Protein AF-A0A3D1RBM3-F1 (afdb_monomer_lite)

Structure (mmCIF, N/CA/C/O backbone):
data_AF-A0A3D1RBM3-F1
#
_entry.id   AF-A0A3D1RBM3-F1
#
loop_
_atom_site.group_PDB
_atom_site.id
_atom_site.type_symbol
_atom_site.label_atom_id
_atom_site.label_alt_id
_atom_site.label_comp_id
_atom_site.label_asym_id
_atom_site.label_entity_id
_atom_site.label_seq_id
_atom_site.pdbx_PDB_ins_code
_atom_site.Cartn_x
_atom_site.Cartn_y
_atom_site.Cartn_z
_atom_site.occupancy
_atom_site.B_iso_or_equiv
_atom_site.auth_seq_id
_atom_site.auth_comp_id
_atom_site.auth_asym_id
_atom_site.auth_atom_id
_atom_site.pdbx_PDB_model_num
ATOM 1 N N . ALA A 1 1 ? 4.180 -3.909 -4.976 1.00 88.06 1 ALA A N 1
ATOM 2 C CA . ALA A 1 1 ? 3.168 -4.778 -5.627 1.00 88.06 1 ALA A CA 1
ATOM 3 C C . ALA A 1 1 ? 3.362 -6.214 -5.142 1.00 88.06 1 ALA A C 1
ATOM 5 O O . ALA A 1 1 ? 4.348 -6.458 -4.461 1.00 88.06 1 ALA A O 1
ATOM 6 N N . ALA A 1 2 ? 2.465 -7.152 -5.448 1.00 93.50 2 ALA A N 1
ATOM 7 C CA . ALA A 1 2 ? 2.703 -8.567 -5.157 1.00 93.50 2 ALA A CA 1
ATOM 8 C C . ALA A 1 2 ? 2.158 -9.461 -6.275 1.00 93.50 2 ALA A C 1
ATOM 10 O O . ALA A 1 2 ? 1.197 -9.083 -6.949 1.00 93.50 2 ALA A O 1
ATOM 11 N N . THR A 1 3 ? 2.775 -10.624 -6.474 1.00 94.81 3 THR A N 1
ATOM 12 C CA . THR A 1 3 ? 2.249 -11.665 -7.365 1.00 94.81 3 THR A CA 1
ATOM 13 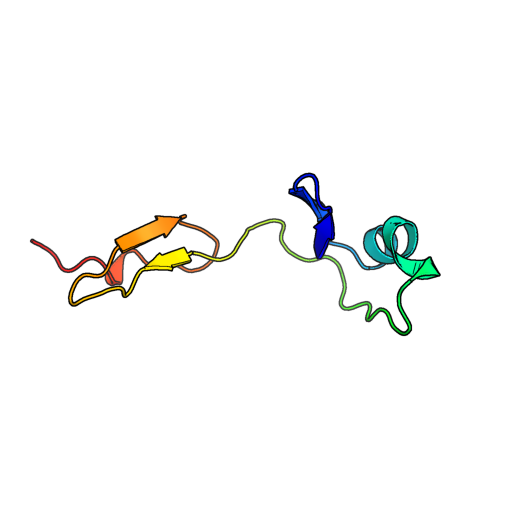C C . THR A 1 3 ? 1.056 -12.378 -6.731 1.00 94.81 3 THR A C 1
ATOM 15 O O . THR A 1 3 ? 0.736 -12.185 -5.555 1.00 94.81 3 THR A O 1
ATOM 18 N N . ARG A 1 4 ? 0.392 -13.240 -7.508 1.00 93.19 4 ARG A N 1
ATOM 19 C CA . ARG A 1 4 ? -0.717 -14.066 -7.017 1.00 93.19 4 ARG A CA 1
ATOM 20 C C . ARG A 1 4 ? -0.269 -15.035 -5.917 1.00 93.19 4 ARG A C 1
ATOM 22 O O . ARG A 1 4 ? -1.038 -15.329 -5.010 1.00 93.19 4 ARG A O 1
ATOM 29 N N . GLU A 1 5 ? 0.974 -15.493 -5.993 1.00 94.88 5 GLU A N 1
ATOM 30 C CA . GLU A 1 5 ? 1.629 -16.393 -5.042 1.00 94.88 5 GLU A CA 1
ATOM 31 C C . GLU A 1 5 ? 2.124 -15.655 -3.786 1.00 94.88 5 GLU A C 1
ATOM 33 O O . GLU A 1 5 ? 2.647 -16.280 -2.868 1.00 94.88 5 GLU A O 1
ATOM 38 N N . GLY A 1 6 ? 1.950 -14.330 -3.725 1.00 91.38 6 GLY A N 1
ATOM 39 C CA . GLY A 1 6 ? 2.319 -13.509 -2.576 1.00 91.38 6 GLY A CA 1
ATOM 40 C C . GLY A 1 6 ? 3.767 -13.019 -2.578 1.00 91.38 6 GLY A C 1
ATOM 41 O O . GLY A 1 6 ? 4.199 -12.442 -1.582 1.00 91.38 6 GLY A O 1
ATOM 42 N N . GLN A 1 7 ? 4.519 -13.195 -3.671 1.00 93.75 7 GLN A N 1
ATOM 43 C CA . GLN A 1 7 ? 5.859 -12.617 -3.783 1.00 93.75 7 GLN A CA 1
ATOM 44 C C . GLN A 1 7 ? 5.749 -11.095 -3.871 1.00 93.75 7 GLN A C 1
ATOM 46 O O . GLN A 1 7 ? 5.127 -10.566 -4.794 1.00 93.75 7 GLN A O 1
ATOM 51 N N . VAL A 1 8 ? 6.348 -10.391 -2.912 1.00 94.62 8 VAL A N 1
ATOM 52 C CA . VAL A 1 8 ? 6.344 -8.925 -2.879 1.00 94.62 8 VAL A CA 1
ATOM 53 C C . VAL A 1 8 ? 7.408 -8.381 -3.823 1.00 94.62 8 VAL A C 1
ATOM 55 O O . VAL A 1 8 ? 8.539 -8.856 -3.820 1.00 94.62 8 VAL A O 1
ATOM 58 N N . MET A 1 9 ? 7.028 -7.360 -4.590 1.00 96.00 9 MET A N 1
ATOM 59 C CA . MET A 1 9 ? 7.929 -6.552 -5.405 1.00 96.00 9 MET A CA 1
ATOM 60 C C . MET A 1 9 ? 7.976 -5.126 -4.869 1.00 96.00 9 MET A C 1
ATOM 62 O O . MET A 1 9 ? 6.923 -4.490 -4.687 1.00 96.00 9 MET A O 1
ATOM 66 N N . ILE A 1 10 ? 9.186 -4.636 -4.623 1.00 96.88 10 ILE A N 1
ATOM 67 C CA . ILE A 1 10 ? 9.453 -3.333 -4.002 1.00 96.88 10 ILE A CA 1
ATOM 68 C C . ILE A 1 10 ? 10.044 -2.307 -4.970 1.00 96.88 10 ILE A C 1
ATOM 70 O O . ILE A 1 10 ? 10.100 -1.128 -4.616 1.00 96.88 10 ILE A O 1
ATOM 74 N N . GLY A 1 11 ? 10.455 -2.737 -6.164 1.00 97.38 11 GLY A N 1
ATOM 75 C CA . GLY A 1 11 ? 10.982 -1.888 -7.232 1.00 97.38 11 GLY A CA 1
ATOM 76 C C . GLY A 1 11 ? 10.097 -1.874 -8.481 1.00 97.38 11 GLY A C 1
ATOM 77 O O . GLY A 1 11 ? 9.297 -2.782 -8.718 1.00 97.38 11 GLY A O 1
ATOM 78 N N . ALA A 1 12 ? 10.212 -0.810 -9.279 1.00 97.81 12 ALA A N 1
ATOM 79 C CA . ALA A 1 12 ? 9.506 -0.692 -10.556 1.00 97.81 12 ALA A CA 1
ATOM 80 C C . ALA A 1 12 ? 10.105 -1.597 -11.647 1.00 97.81 12 ALA A C 1
ATOM 82 O O . ALA A 1 12 ? 9.384 -2.032 -12.541 1.00 97.81 12 ALA A O 1
ATOM 83 N N . ASP A 1 13 ? 11.395 -1.909 -11.547 1.00 97.75 13 ASP A N 1
ATOM 84 C CA . ASP A 1 13 ? 12.130 -2.867 -12.372 1.00 97.75 13 ASP A CA 1
ATOM 85 C C . ASP A 1 13 ? 11.570 -4.291 -12.237 1.00 97.75 13 ASP A C 1
ATOM 87 O O . ASP A 1 13 ? 11.231 -4.912 -13.244 1.00 97.75 13 ASP A O 1
ATOM 91 N N . GLU A 1 14 ? 11.348 -4.760 -11.006 1.00 97.19 14 GLU A N 1
ATOM 92 C CA . GLU A 1 14 ? 10.707 -6.055 -10.731 1.00 97.19 14 GLU A CA 1
ATOM 93 C C . GLU A 1 14 ? 9.277 -6.101 -11.306 1.00 97.19 14 GLU A C 1
ATOM 95 O O . GLU A 1 14 ? 8.862 -7.073 -11.941 1.00 97.19 14 GLU A O 1
ATOM 100 N N . ILE A 1 15 ? 8.518 -5.008 -11.144 1.00 97.38 15 ILE A N 1
ATOM 101 C CA . ILE A 1 15 ? 7.161 -4.881 -11.698 1.00 97.38 15 ILE A CA 1
ATOM 102 C C . ILE A 1 15 ? 7.188 -4.903 -13.234 1.00 97.38 15 ILE A C 1
ATOM 104 O O . ILE A 1 15 ? 6.316 -5.520 -13.849 1.00 97.38 15 ILE A O 1
ATOM 108 N N . GLN A 1 16 ? 8.165 -4.248 -13.864 1.00 97.81 16 GLN A N 1
ATOM 109 C CA . GLN A 1 16 ? 8.339 -4.238 -15.316 1.00 97.81 16 GLN A CA 1
ATOM 110 C C . GLN A 1 16 ? 8.675 -5.633 -15.854 1.00 97.81 16 GLN A C 1
ATOM 112 O O . GLN A 1 16 ? 8.124 -6.022 -16.886 1.00 97.81 16 GLN A O 1
ATOM 117 N N . GLU A 1 17 ? 9.528 -6.390 -15.165 1.00 97.38 17 GLU A N 1
ATOM 118 C CA . GLU A 1 17 ? 9.895 -7.757 -15.546 1.00 97.38 17 GLU A CA 1
ATOM 119 C C . GLU A 1 17 ? 8.686 -8.703 -15.497 1.00 97.38 17 GLU A C 1
ATOM 121 O O . GLU A 1 17 ? 8.420 -9.430 -16.456 1.00 97.38 17 GLU A O 1
ATOM 126 N N . VAL A 1 18 ? 7.905 -8.649 -14.415 1.00 96.88 18 VAL A N 1
ATOM 127 C CA . VAL A 1 18 ? 6.796 -9.590 -14.193 1.00 96.88 18 VAL A CA 1
ATOM 128 C C . VAL A 1 18 ? 5.515 -9.169 -14.925 1.00 96.88 18 VAL A C 1
ATOM 130 O O . VAL A 1 18 ? 4.827 -10.003 -15.517 1.00 96.88 18 VAL A O 1
ATOM 133 N N . PHE A 1 19 ? 5.172 -7.878 -14.913 1.00 97.00 19 PHE A N 1
ATOM 134 C CA . PHE A 1 19 ? 3.867 -7.374 -15.368 1.00 97.00 19 PHE A CA 1
ATOM 135 C C . PHE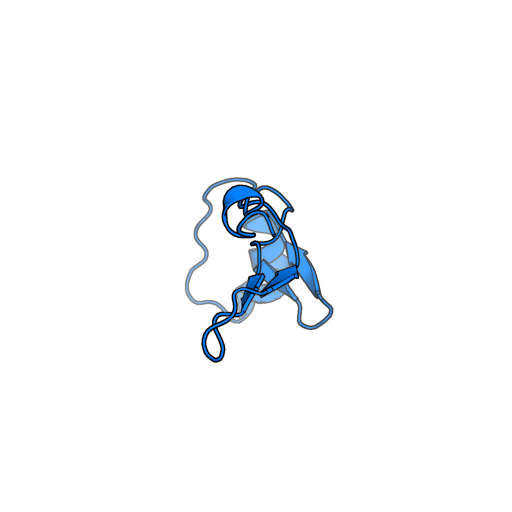 A 1 19 ? 3.927 -6.391 -16.540 1.00 97.00 19 PHE A C 1
ATOM 137 O O . PHE A 1 19 ? 2.876 -5.999 -17.050 1.00 97.00 19 PHE A O 1
ATOM 144 N N . GLY A 1 20 ? 5.112 -5.999 -17.011 1.00 97.19 20 GLY A N 1
ATOM 145 C CA . GLY A 1 20 ? 5.259 -4.932 -18.007 1.00 97.19 20 GLY A CA 1
ATOM 146 C C . GLY A 1 20 ? 4.533 -5.175 -19.333 1.00 97.19 20 GLY A C 1
ATOM 147 O O . GLY A 1 20 ? 4.111 -4.227 -19.986 1.00 97.19 20 GLY A O 1
ATOM 148 N N . HIS A 1 21 ? 4.316 -6.435 -19.714 1.00 96.44 21 HIS A N 1
ATOM 149 C CA . HIS A 1 21 ? 3.566 -6.796 -20.922 1.00 96.44 21 HIS A CA 1
ATOM 150 C C . HIS A 1 21 ? 2.052 -6.524 -20.814 1.00 96.44 21 HIS A C 1
ATOM 152 O O . HIS A 1 21 ? 1.378 -6.412 -21.835 1.00 96.44 21 HIS A O 1
ATOM 158 N N . GLY A 1 22 ? 1.510 -6.445 -19.593 1.00 96.81 22 GLY A N 1
ATOM 159 C CA . GLY A 1 22 ? 0.077 -6.285 -19.319 1.00 96.81 22 GLY A CA 1
ATOM 160 C C . GLY A 1 22 ? -0.317 -4.912 -18.770 1.00 96.81 22 GLY A C 1
ATOM 161 O O . GLY A 1 22 ? -1.503 -4.651 -18.570 1.00 96.81 22 GLY A O 1
ATOM 162 N N . LEU A 1 23 ? 0.653 -4.032 -18.518 1.00 96.50 23 LEU A N 1
ATOM 163 C CA . LEU A 1 23 ? 0.427 -2.714 -17.930 1.00 96.50 23 LEU A CA 1
ATOM 164 C C . LEU A 1 23 ? 0.671 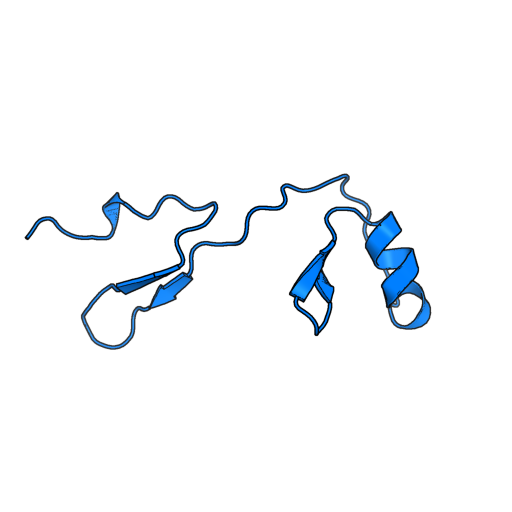-1.607 -18.956 1.00 96.50 23 LEU A C 1
ATOM 166 O O . LEU A 1 23 ? 1.633 -1.627 -19.714 1.00 96.50 23 LEU A O 1
ATOM 170 N N . LYS A 1 24 ? -0.202 -0.595 -18.954 1.00 98.12 24 LYS A N 1
ATOM 171 C CA . LYS A 1 24 ? -0.073 0.580 -19.834 1.00 98.12 24 LYS A CA 1
ATOM 172 C C . LYS A 1 24 ? 0.957 1.598 -19.327 1.00 98.12 24 LYS A C 1
ATOM 174 O O . LYS A 1 24 ? 1.469 2.391 -20.111 1.00 98.12 24 LYS A O 1
ATOM 179 N N . LEU A 1 25 ? 1.197 1.623 -18.019 1.00 97.56 25 LEU A N 1
ATOM 180 C CA . LEU A 1 25 ? 2.080 2.570 -17.347 1.00 97.56 25 LEU A CA 1
ATOM 181 C C . LEU A 1 25 ? 2.625 1.934 -16.067 1.00 97.56 25 LEU A C 1
ATOM 183 O O . LEU A 1 25 ? 1.865 1.326 -15.312 1.00 97.56 25 LEU A O 1
ATOM 187 N N . ILE A 1 26 ? 3.914 2.142 -15.812 1.00 97.50 26 ILE A N 1
ATOM 188 C CA . ILE A 1 26 ? 4.582 1.856 -14.543 1.00 97.50 26 ILE A CA 1
ATOM 189 C C . ILE A 1 26 ? 5.243 3.159 -14.085 1.00 97.50 26 ILE A C 1
ATOM 191 O O . ILE A 1 26 ? 5.895 3.835 -14.879 1.00 97.50 26 ILE A O 1
ATOM 195 N N . LEU A 1 27 ? 5.027 3.534 -12.822 1.00 96.75 27 LEU A N 1
ATOM 196 C CA . LEU A 1 27 ? 5.645 4.707 -12.206 1.00 96.75 27 LEU A CA 1
ATOM 197 C C . LEU A 1 27 ? 6.819 4.253 -11.341 1.00 96.75 27 LEU A C 1
ATOM 199 O O . LEU A 1 27 ? 6.616 3.532 -10.364 1.00 96.75 27 LEU A O 1
ATOM 203 N N . ASP A 1 28 ? 8.024 4.696 -11.688 1.00 97.44 28 ASP A N 1
ATOM 204 C CA . ASP A 1 28 ? 9.205 4.497 -10.853 1.00 97.44 28 ASP A CA 1
ATOM 205 C C . ASP A 1 28 ? 9.301 5.611 -9.802 1.00 97.44 28 ASP A C 1
ATOM 207 O O . ASP A 1 28 ? 9.589 6.767 -10.115 1.00 97.44 28 ASP A O 1
ATOM 211 N N . ALA A 1 29 ? 9.004 5.253 -8.553 1.00 95.44 29 ALA A N 1
ATOM 212 C CA . ALA A 1 29 ? 9.105 6.122 -7.381 1.00 95.44 29 ALA A CA 1
ATOM 213 C C . ALA A 1 29 ? 10.239 5.682 -6.434 1.00 95.44 29 ALA A C 1
ATOM 215 O O . ALA A 1 29 ? 10.227 6.022 -5.248 1.00 95.44 29 ALA A O 1
ATOM 216 N N . GLY A 1 30 ? 11.199 4.902 -6.942 1.00 96.38 30 GLY A N 1
ATOM 217 C CA . GLY A 1 30 ? 12.253 4.278 -6.153 1.00 96.38 30 GLY A CA 1
ATOM 218 C C . GLY A 1 30 ? 11.775 3.084 -5.323 1.00 96.38 30 GLY A C 1
ATOM 219 O O . GLY A 1 30 ? 10.583 2.773 -5.229 1.00 96.38 30 GLY A O 1
ATOM 220 N N . THR A 1 31 ? 12.736 2.408 -4.696 1.00 95.69 31 THR A N 1
ATOM 221 C CA . THR A 1 31 ? 12.501 1.210 -3.885 1.00 95.69 31 THR A CA 1
ATOM 222 C C . THR A 1 31 ? 11.672 1.512 -2.638 1.00 95.69 31 THR A C 1
ATOM 224 O O . THR A 1 31 ? 11.950 2.452 -1.893 1.00 95.69 31 THR A O 1
ATOM 227 N N . GLN A 1 32 ? 10.666 0.679 -2.389 1.00 93.06 32 GLN A N 1
ATOM 228 C CA . GLN A 1 32 ? 9.782 0.782 -1.229 1.00 93.06 32 GLN A CA 1
ATOM 229 C C . GLN A 1 32 ? 10.173 -0.199 -0.113 1.00 93.06 32 GLN A C 1
ATOM 231 O O . GLN A 1 32 ? 10.949 -1.130 -0.307 1.00 93.06 32 GLN A O 1
ATOM 236 N N . HIS A 1 33 ? 9.614 -0.003 1.083 1.00 91.31 33 HIS A N 1
ATOM 237 C CA . HIS A 1 33 ? 9.821 -0.921 2.205 1.00 91.31 33 HIS A CA 1
ATOM 238 C C . HIS A 1 33 ? 8.971 -2.182 2.016 1.00 91.31 33 HIS A C 1
ATOM 240 O O . HIS A 1 33 ? 7.779 -2.079 1.722 1.00 91.31 33 HIS A O 1
ATOM 246 N N . ASN A 1 34 ? 9.558 -3.360 2.244 1.00 91.50 34 ASN A N 1
ATOM 247 C CA . ASN A 1 34 ? 8.844 -4.640 2.208 1.00 91.50 34 ASN A CA 1
ATOM 248 C C . ASN A 1 34 ? 8.095 -4.912 3.526 1.00 91.50 34 ASN A C 1
ATOM 250 O O . ASN A 1 34 ? 8.293 -5.935 4.176 1.00 91.50 34 ASN A O 1
ATOM 254 N N . GLU A 1 35 ? 7.274 -3.957 3.951 1.00 92.56 35 GLU A N 1
ATOM 255 C CA . GLU A 1 35 ? 6.453 -4.087 5.149 1.00 92.56 35 GLU A CA 1
ATOM 256 C C . GLU A 1 35 ? 4.986 -3.843 4.781 1.00 92.56 35 GLU A C 1
ATOM 258 O O . GLU A 1 35 ? 4.650 -2.775 4.256 1.00 92.56 35 GLU A O 1
ATOM 263 N N . PRO A 1 36 ? 4.094 -4.823 5.001 1.00 92.00 36 PRO A N 1
ATOM 264 C CA . PRO A 1 36 ? 2.704 -4.695 4.607 1.00 92.00 36 PRO A CA 1
ATOM 265 C C . PRO A 1 36 ? 1.945 -3.724 5.518 1.00 92.00 36 PRO A C 1
ATOM 267 O O . PRO A 1 36 ? 2.360 -3.405 6.632 1.00 92.00 36 PRO A O 1
ATOM 270 N N . SER A 1 37 ? 0.769 -3.292 5.070 1.00 95.00 37 SER A N 1
ATOM 271 C CA . SER A 1 37 ? -0.149 -2.520 5.907 1.00 95.00 37 SER A CA 1
ATOM 272 C C . SER A 1 37 ? -0.687 -3.351 7.073 1.00 95.00 37 SER A C 1
ATOM 274 O O . SER A 1 37 ? -0.939 -4.559 6.937 1.00 95.00 37 SER A O 1
ATOM 276 N N . THR A 1 38 ? -0.936 -2.665 8.184 1.00 96.50 38 THR A N 1
ATOM 277 C CA . THR A 1 38 ? -1.752 -3.166 9.294 1.00 96.50 38 THR A CA 1
ATOM 278 C C . THR A 1 38 ? -3.188 -3.354 8.814 1.00 96.50 38 THR A C 1
ATOM 280 O O . THR A 1 38 ? -3.730 -2.492 8.122 1.00 96.50 38 THR A O 1
ATOM 283 N N . ILE A 1 39 ? -3.791 -4.494 9.147 1.00 96.56 39 ILE A N 1
ATOM 284 C CA . ILE A 1 39 ? -5.187 -4.806 8.844 1.00 96.56 39 ILE A CA 1
ATOM 285 C C . ILE A 1 39 ? -5.964 -4.785 10.154 1.00 96.56 39 ILE A C 1
ATOM 287 O O . ILE A 1 39 ? -5.655 -5.544 11.072 1.00 96.56 39 ILE A O 1
ATOM 291 N N . ILE A 1 40 ? -6.985 -3.935 10.206 1.00 95.31 40 ILE A N 1
ATOM 292 C CA . ILE A 1 40 ? -7.873 -3.772 11.354 1.00 95.31 40 ILE A CA 1
ATOM 293 C C . ILE A 1 40 ? -9.293 -4.104 10.893 1.00 95.31 40 ILE A C 1
ATOM 295 O O . ILE A 1 40 ? -9.761 -3.572 9.885 1.00 95.31 40 ILE A O 1
ATOM 299 N N . SER A 1 41 ? -9.964 -4.994 11.617 1.00 94.94 41 SER A N 1
ATOM 300 C CA . SER A 1 41 ? -11.395 -5.240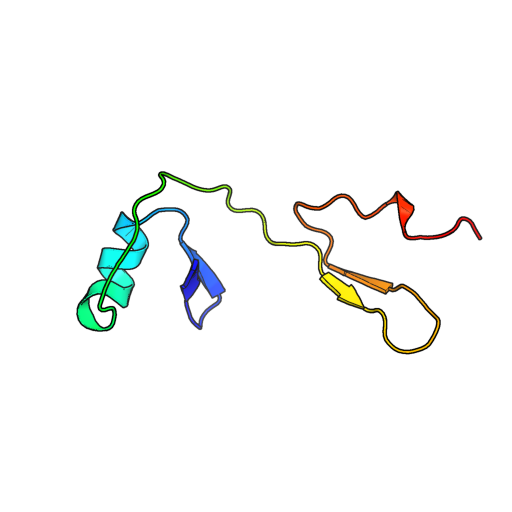 11.488 1.00 94.94 41 SER A CA 1
ATOM 301 C C . SER A 1 41 ? -12.152 -4.242 12.355 1.00 94.94 41 SER A C 1
ATOM 303 O O . SER A 1 41 ? -11.839 -4.065 13.531 1.00 94.94 41 SER A O 1
ATOM 305 N N . LEU A 1 42 ? -13.155 -3.608 11.754 1.00 94.56 42 LEU A N 1
ATOM 306 C CA . LEU A 1 42 ? -14.117 -2.725 12.418 1.00 94.56 42 LEU A CA 1
ATOM 307 C C . LEU A 1 42 ? -15.539 -3.289 12.273 1.00 94.56 42 LEU A C 1
ATOM 309 O O . LEU A 1 42 ? -16.506 -2.547 12.121 1.00 94.56 42 LEU A O 1
ATOM 313 N N . VAL A 1 43 ? -15.660 -4.614 12.174 1.00 95.44 43 VAL A N 1
ATOM 314 C CA . VAL A 1 43 ? -16.956 -5.278 12.019 1.00 95.44 43 VAL A CA 1
ATOM 315 C C . VAL A 1 43 ? -17.677 -5.291 13.367 1.00 95.44 43 VAL A C 1
ATOM 317 O O . VAL A 1 43 ? -17.147 -5.790 14.356 1.00 95.44 43 VAL A O 1
ATOM 320 N N . GLY A 1 44 ? -18.913 -4.790 13.393 1.00 90.44 44 GLY A N 1
ATOM 321 C CA . GLY A 1 44 ? -19.657 -4.601 14.640 1.00 90.44 44 GLY A CA 1
ATOM 322 C C . GLY A 1 44 ? -19.090 -3.438 15.455 1.00 90.44 44 GLY A C 1
ATOM 323 O O . GLY A 1 44 ? -18.603 -2.466 14.885 1.00 90.44 44 GLY A O 1
ATOM 324 N N . ASP A 1 45 ? -19.138 -3.558 16.780 1.00 89.25 45 ASP A N 1
ATOM 325 C CA . ASP A 1 45 ? -18.726 -2.491 17.706 1.00 89.25 45 ASP A CA 1
ATOM 326 C C . ASP A 1 45 ? -17.374 -2.783 18.388 1.00 89.25 45 ASP A C 1
ATOM 328 O O . ASP A 1 45 ? -17.048 -2.191 19.416 1.00 89.25 45 ASP A O 1
ATOM 332 N N . GLN A 1 46 ? -16.588 -3.724 17.851 1.00 89.06 46 GLN A N 1
ATOM 333 C CA . GLN A 1 46 ? -15.276 -4.094 18.386 1.00 89.06 46 GLN A CA 1
ATOM 334 C C . GLN A 1 46 ? -14.171 -3.872 17.355 1.00 89.06 46 GLN A C 1
ATOM 336 O O . GLN A 1 46 ? -14.332 -4.156 16.169 1.00 89.06 46 GLN A O 1
ATOM 341 N N . VAL A 1 47 ? -13.031 -3.380 17.839 1.00 92.50 47 VAL A N 1
ATOM 342 C CA . VAL A 1 47 ? -11.802 -3.237 17.058 1.00 92.50 47 VAL A CA 1
ATOM 343 C C . VAL A 1 47 ? -10.968 -4.500 17.231 1.00 92.50 47 VAL A C 1
ATOM 345 O O . VAL A 1 47 ? -10.638 -4.875 18.354 1.00 92.50 47 VAL A O 1
ATOM 348 N N . GLU A 1 48 ? -10.582 -5.126 16.123 1.00 93.00 48 GLU A N 1
ATOM 349 C CA . GLU A 1 48 ? -9.701 -6.296 16.127 1.00 93.00 48 GLU A CA 1
ATOM 350 C C . GLU A 1 48 ? -8.534 -6.085 15.156 1.00 93.00 48 GLU A C 1
ATOM 352 O O . GLU A 1 48 ? -8.726 -5.782 13.976 1.00 93.00 48 GLU A O 1
ATOM 357 N N . ILE A 1 49 ? -7.301 -6.267 15.632 1.00 94.12 49 ILE A N 1
ATOM 358 C CA . ILE A 1 49 ? -6.115 -6.251 14.771 1.00 94.12 49 ILE A CA 1
ATOM 359 C C . ILE A 1 49 ? -5.974 -7.634 14.129 1.00 94.12 49 ILE A C 1
ATOM 361 O O . ILE A 1 49 ? -5.521 -8.580 14.767 1.00 94.12 49 ILE A O 1
ATOM 365 N N . LEU A 1 50 ? -6.320 -7.746 12.846 1.00 95.12 50 LEU A N 1
ATOM 366 C CA . LEU A 1 50 ? -6.182 -8.994 12.084 1.00 95.12 50 LEU A CA 1
ATOM 367 C C . LEU A 1 50 ? -4.728 -9.267 11.680 1.00 95.12 50 LEU A C 1
ATOM 369 O O . LEU A 1 50 ? -4.321 -10.416 11.516 1.00 95.12 50 LEU A O 1
ATOM 373 N N . ARG A 1 51 ? -3.940 -8.204 11.474 1.00 95.12 51 ARG A N 1
ATOM 374 C CA . ARG A 1 51 ? -2.502 -8.287 11.191 1.00 95.12 51 ARG A CA 1
ATOM 375 C C . ARG A 1 51 ? -1.809 -6.977 11.547 1.00 95.12 51 ARG A C 1
ATOM 377 O O . ARG A 1 51 ? -2.161 -5.944 10.982 1.00 95.12 51 ARG A O 1
ATOM 384 N N . GLN A 1 52 ? -0.773 -7.033 12.381 1.00 95.06 52 GLN A N 1
ATOM 385 C CA . GLN A 1 52 ? 0.136 -5.904 12.592 1.00 95.06 52 GLN A CA 1
ATOM 386 C C . GLN A 1 52 ? 1.094 -5.757 11.398 1.00 95.06 52 GLN A C 1
ATOM 388 O O . GLN A 1 52 ? 1.665 -6.743 10.931 1.00 95.06 52 GLN A O 1
ATOM 393 N N . GLY A 1 53 ? 1.256 -4.532 10.899 1.00 95.12 53 GLY A N 1
ATOM 394 C CA . GLY A 1 53 ? 2.204 -4.173 9.843 1.00 95.12 53 GLY A CA 1
ATOM 395 C C . GLY A 1 53 ? 2.835 -2.808 10.122 1.00 95.12 53 GLY A C 1
ATOM 396 O O . GLY A 1 53 ? 2.975 -2.424 11.281 1.00 95.12 53 GLY A O 1
ATOM 397 N N . LYS A 1 54 ? 3.144 -2.045 9.067 1.00 95.38 54 LYS A N 1
ATOM 398 C CA . LYS A 1 54 ? 3.851 -0.754 9.177 1.00 95.38 54 LYS A CA 1
ATOM 399 C C . LYS A 1 54 ? 3.119 0.314 9.999 1.00 95.38 54 LYS A C 1
ATOM 401 O O . LYS A 1 54 ? 3.742 1.230 10.528 1.00 95.38 54 LYS A O 1
ATOM 406 N N . GLY A 1 55 ? 1.789 0.261 10.043 1.00 95.12 55 GLY A N 1
ATOM 407 C CA . GLY A 1 55 ? 1.000 1.221 10.812 1.00 95.12 55 GLY A CA 1
ATOM 408 C C . GLY A 1 55 ? 0.924 0.789 12.269 1.00 95.12 55 GLY A C 1
ATOM 409 O O . GLY A 1 55 ? 0.334 -0.254 12.548 1.00 95.12 55 GLY A O 1
ATOM 410 N N . ASP A 1 56 ? 1.475 1.570 13.192 1.00 93.94 56 ASP A N 1
ATOM 411 C CA . ASP A 1 56 ? 1.293 1.296 14.617 1.00 93.94 56 ASP A CA 1
ATOM 412 C C . ASP A 1 56 ? -0.193 1.417 14.984 1.00 93.94 56 ASP A C 1
ATOM 414 O O . ASP A 1 56 ? -0.829 2.443 14.742 1.00 93.94 56 ASP A O 1
ATOM 418 N N . ALA A 1 57 ? -0.749 0.324 15.499 1.00 92.75 57 ALA A N 1
ATOM 419 C CA . ALA A 1 57 ? -2.145 0.205 15.902 1.00 92.75 57 ALA A CA 1
ATOM 420 C C . ALA A 1 57 ? -2.277 -0.114 17.396 1.00 92.75 57 ALA A C 1
ATOM 422 O O . ALA A 1 57 ? -3.378 -0.414 17.858 1.00 92.75 57 ALA A O 1
ATOM 423 N N . SER A 1 58 ? -1.174 -0.047 18.150 1.00 86.31 58 SER A N 1
ATOM 424 C CA . SER A 1 58 ? -1.134 -0.402 19.571 1.00 86.31 58 SER A CA 1
ATOM 425 C C . SER A 1 58 ? -2.125 0.427 20.395 1.00 86.31 58 SER A C 1
ATOM 427 O O . SER A 1 58 ? -2.760 -0.101 21.304 1.00 86.31 58 SER A O 1
ATOM 429 N N . ASP A 1 59 ? -2.339 1.687 20.008 1.00 88.50 59 ASP A N 1
ATOM 430 C CA . ASP A 1 59 ? -3.246 2.620 20.686 1.00 88.50 59 ASP A CA 1
ATOM 431 C C . ASP A 1 59 ? -4.740 2.353 20.418 1.00 88.50 59 ASP A C 1
ATOM 433 O O . ASP A 1 59 ? -5.604 2.943 21.066 1.00 88.50 59 ASP A O 1
ATOM 437 N N . LEU A 1 60 ? -5.074 1.490 19.450 1.00 85.62 60 LEU A N 1
ATOM 438 C CA . LEU A 1 60 ? -6.464 1.192 19.077 1.00 85.62 60 LEU A CA 1
ATOM 439 C C . LEU A 1 60 ? -7.104 0.114 19.953 1.00 85.62 60 LEU A C 1
ATOM 441 O O . LEU A 1 60 ? -8.329 -0.011 19.987 1.00 85.62 60 LEU A O 1
ATOM 445 N N . LEU A 1 61 ? -6.288 -0.662 20.661 1.00 75.75 61 LEU A N 1
ATOM 446 C CA . LEU A 1 61 ? -6.763 -1.599 21.664 1.00 75.75 61 LEU A CA 1
ATOM 447 C C . LEU A 1 61 ? -6.965 -0.811 22.958 1.00 75.75 61 LEU A C 1
ATOM 449 O O . LEU A 1 61 ? -6.016 -0.532 23.688 1.00 75.75 61 LEU A O 1
ATOM 453 N N . GLY A 1 62 ? -8.211 -0.407 23.219 1.00 61.84 62 GLY A N 1
ATOM 454 C CA . GLY A 1 62 ? -8.576 0.192 24.499 1.00 61.84 62 GLY A CA 1
ATOM 455 C C . GLY A 1 62 ? -8.102 -0.703 25.644 1.00 61.84 62 GLY A C 1
ATOM 456 O O . GLY A 1 62 ? -8.316 -1.916 25.610 1.00 61.84 62 GLY A O 1
ATOM 457 N N . GLN A 1 63 ? -7.423 -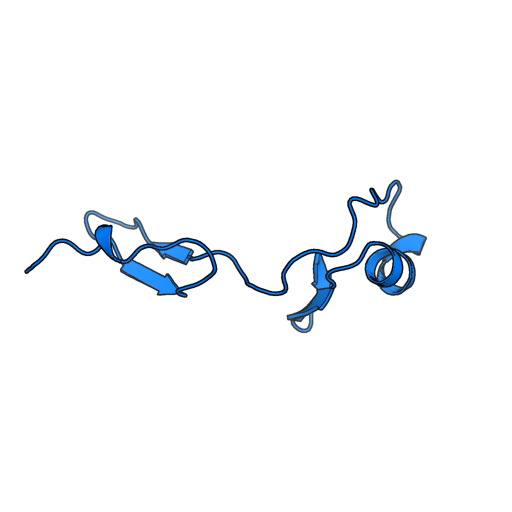0.107 26.627 1.00 50.03 63 GLN A N 1
ATOM 458 C CA . 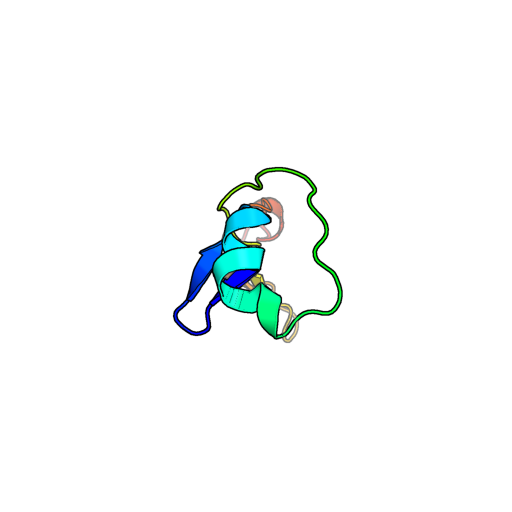GLN A 1 63 ? -7.074 -0.792 27.870 1.00 50.03 63 GLN A CA 1
ATOM 459 C C . GLN A 1 63 ? -8.355 -1.401 28.448 1.00 50.03 63 GLN A C 1
ATOM 461 O O . GLN A 1 63 ? -9.346 -0.688 28.622 1.00 50.03 63 GLN A O 1
ATOM 466 N N . ALA A 1 64 ? -8.334 -2.716 28.660 1.00 45.88 64 ALA A N 1
ATOM 467 C CA . ALA A 1 64 ? -9.370 -3.414 29.411 1.00 45.88 64 ALA A CA 1
ATOM 468 C C . ALA A 1 64 ? -9.504 -2.835 30.827 1.00 45.88 64 ALA A C 1
ATOM 470 O O . ALA A 1 64 ? -8.463 -2.422 31.394 1.00 45.88 64 ALA A O 1
#

Secondary structure (DSSP, 8-state):
-B-TT--B--SHHHHHHHHTTT-S------PPPS-PPPEEE--TT--EEEE--SS--GGGS---

Radius of gyration: 16.49 Å; chains: 1; bounding box: 32×22×50 Å

Sequence (64 aa):
AATREGQVMIGADEIQEVFGHGLKLILDAGTQHNEPSTIISLVGDQVEILRQGKGDASDLLGQA

pLDDT: mean 92.25, std 9.65, range [45.88, 98.12]

Foldseek 3Di:
DADPVGRDDFFQVVCCVPCVVPDPDTDGPDGDDPWDDFDWDPPDPDIDGPDDTPDDCVVVPPDD